Protein AF-A0A2Z4MDK4-F1 (afdb_monomer_lite)

Secondary structure (DSSP, 8-state):
-EEEEEEEEEEEEEETTEEEEEEEEEEEETTEEEEEEEEEEE--TTTGGGGTEEEEEEEEEETTS-EEEEEEEEETTT--EEEEEEEE-GGGGGGTT-EEEEETTEEEE-

Structure (mmCIF, N/CA/C/O backbone):
data_AF-A0A2Z4MDK4-F1
#
_entry.id   AF-A0A2Z4MDK4-F1
#
loop_
_atom_site.group_PDB
_atom_site.id
_atom_site.type_symbol
_atom_site.label_atom_id
_atom_site.label_alt_id
_atom_site.label_comp_id
_atom_site.label_asym_id
_atom_site.label_entity_id
_atom_site.label_seq_id
_atom_site.pdbx_PDB_ins_code
_atom_site.Cartn_x
_atom_site.Cartn_y
_atom_site.Cartn_z
_atom_site.occupancy
_atom_site.B_iso_or_equiv
_atom_site.auth_seq_id
_atom_site.auth_comp_id
_atom_site.auth_asym_id
_atom_site.auth_atom_id
_atom_site.pdbx_PDB_model_num
ATOM 1 N N . MET A 1 1 ? -8.440 8.083 9.958 1.00 94.88 1 MET A N 1
ATOM 2 C CA . MET A 1 1 ? -7.468 7.144 10.558 1.00 94.88 1 MET A CA 1
ATOM 3 C C . MET A 1 1 ? -6.066 7.627 10.213 1.00 94.88 1 MET A C 1
ATOM 5 O O . MET A 1 1 ? -5.807 7.848 9.037 1.00 94.88 1 MET A O 1
ATOM 9 N N . ASN A 1 2 ? -5.204 7.839 11.209 1.00 98.06 2 ASN A N 1
ATOM 10 C CA . ASN A 1 2 ? -3.821 8.286 11.012 1.00 98.06 2 ASN A CA 1
ATOM 11 C C . ASN A 1 2 ? -2.887 7.170 11.477 1.00 98.06 2 ASN A C 1
ATOM 13 O O . ASN A 1 2 ? -2.929 6.797 12.642 1.00 98.06 2 ASN A O 1
ATOM 17 N N . LEU A 1 3 ? -2.094 6.621 10.565 1.00 98.62 3 LEU A N 1
ATOM 18 C CA . LEU A 1 3 ? -1.249 5.455 10.792 1.00 98.62 3 LEU A CA 1
ATOM 19 C C . LEU A 1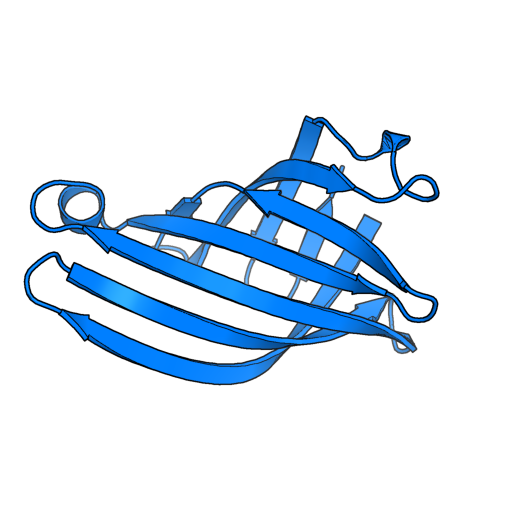 3 ? 0.180 5.724 10.327 1.00 98.62 3 LEU A C 1
ATOM 21 O O . LEU A 1 3 ? 0.415 6.541 9.438 1.00 98.62 3 LEU A O 1
ATOM 25 N N . THR A 1 4 ? 1.121 4.955 10.858 1.00 98.81 4 THR A N 1
ATOM 26 C CA . THR A 1 4 ? 2.522 4.970 10.437 1.00 98.81 4 THR A CA 1
ATOM 27 C C . THR A 1 4 ? 2.907 3.617 9.855 1.00 98.81 4 THR A C 1
ATOM 29 O O . THR A 1 4 ? 2.821 2.589 10.527 1.00 98.81 4 THR A O 1
ATOM 32 N N . LEU A 1 5 ? 3.371 3.608 8.609 1.00 98.62 5 LEU A N 1
ATOM 33 C CA . LEU A 1 5 ? 3.920 2.442 7.929 1.00 98.62 5 LEU A CA 1
ATOM 34 C C . LEU A 1 5 ? 5.421 2.340 8.211 1.00 98.62 5 LEU A C 1
ATOM 36 O O . LEU A 1 5 ? 6.211 3.176 7.778 1.00 98.62 5 LEU A O 1
ATOM 40 N N . ASN A 1 6 ? 5.832 1.280 8.899 1.00 98.62 6 ASN A N 1
ATOM 41 C CA . ASN A 1 6 ? 7.236 0.930 9.079 1.00 98.62 6 ASN A CA 1
ATOM 42 C C . ASN A 1 6 ? 7.607 -0.180 8.088 1.00 98.62 6 ASN A C 1
ATOM 44 O O . ASN A 1 6 ? 7.250 -1.344 8.287 1.00 98.62 6 ASN A O 1
ATOM 48 N N . ARG A 1 7 ? 8.277 0.190 6.993 1.00 98.19 7 ARG A N 1
ATOM 49 C CA . ARG A 1 7 ? 8.710 -0.747 5.948 1.00 98.19 7 ARG A CA 1
ATOM 50 C C . ARG A 1 7 ? 9.874 -1.603 6.438 1.00 98.19 7 ARG A C 1
ATOM 52 O O . ARG A 1 7 ? 10.912 -1.074 6.816 1.00 98.19 7 ARG A O 1
ATOM 59 N N . LEU A 1 8 ? 9.705 -2.919 6.361 1.00 98.50 8 LEU A N 1
ATOM 60 C CA . LEU A 1 8 ? 10.720 -3.902 6.751 1.00 98.50 8 LEU A CA 1
ATOM 61 C C . LEU A 1 8 ? 11.309 -4.650 5.553 1.00 98.50 8 LEU A C 1
ATOM 63 O O . LEU A 1 8 ? 12.418 -5.162 5.646 1.00 98.50 8 LEU A O 1
ATOM 67 N N . SER A 1 9 ? 10.582 -4.712 4.435 1.00 98.19 9 SER A N 1
ATOM 68 C CA . SER A 1 9 ? 11.046 -5.332 3.196 1.00 98.19 9 SER A CA 1
ATOM 69 C C . SER A 1 9 ? 10.623 -4.510 1.981 1.00 98.19 9 SER A C 1
ATOM 71 O O . SER A 1 9 ? 9.529 -3.938 1.960 1.00 98.19 9 SER A O 1
ATOM 73 N N . LEU A 1 10 ? 11.509 -4.458 0.987 1.00 97.69 10 LEU A N 1
ATOM 74 C CA . LEU A 1 10 ? 11.279 -3.919 -0.349 1.00 97.69 10 LEU A CA 1
ATOM 75 C C . LEU A 1 10 ? 12.039 -4.801 -1.344 1.00 97.69 10 LEU A C 1
ATOM 77 O O . LEU A 1 10 ? 13.257 -4.921 -1.245 1.00 97.69 10 LEU A O 1
ATOM 81 N N . THR A 1 11 ? 11.328 -5.403 -2.291 1.00 98.50 11 THR A N 1
ATOM 82 C CA . THR A 1 11 ? 11.913 -6.209 -3.371 1.00 98.50 11 THR A CA 1
ATOM 83 C C . THR A 1 11 ? 11.407 -5.707 -4.713 1.00 98.50 11 THR A C 1
ATOM 85 O O . THR A 1 11 ? 10.197 -5.596 -4.904 1.00 98.50 11 THR A O 1
ATOM 88 N N . ASN A 1 12 ? 12.321 -5.439 -5.643 1.00 98.19 12 ASN A N 1
ATOM 89 C CA . ASN A 1 12 ? 11.982 -5.112 -7.024 1.00 98.19 12 ASN A CA 1
ATOM 90 C C . ASN A 1 12 ? 12.121 -6.366 -7.893 1.00 98.19 12 ASN A C 1
ATOM 92 O O . ASN A 1 12 ? 13.067 -7.133 -7.715 1.00 98.19 12 ASN A O 1
ATOM 96 N N . VAL A 1 13 ? 11.185 -6.563 -8.818 1.00 98.31 13 VAL A N 1
ATOM 97 C CA . VAL A 1 13 ? 11.213 -7.640 -9.811 1.00 98.31 13 VAL A CA 1
ATOM 98 C C . VAL A 1 13 ? 10.900 -7.039 -11.174 1.00 98.31 13 VAL A C 1
ATOM 100 O O . VAL A 1 13 ? 9.780 -6.580 -11.407 1.00 98.31 13 VAL A O 1
ATOM 103 N N . ASP A 1 14 ? 11.890 -7.052 -12.059 1.00 98.12 14 ASP A N 1
ATOM 104 C CA . ASP A 1 14 ? 11.742 -6.621 -13.446 1.00 98.12 14 ASP A CA 1
ATOM 105 C C . ASP A 1 14 ? 11.172 -7.761 -14.301 1.00 98.12 14 ASP A C 1
ATOM 107 O O . ASP A 1 14 ? 11.566 -8.922 -14.163 1.00 98.12 14 ASP A O 1
ATOM 111 N N . ASP A 1 15 ? 10.253 -7.434 -15.207 1.00 97.06 15 ASP A N 1
ATOM 112 C CA . ASP A 1 15 ? 9.790 -8.332 -16.263 1.00 97.06 15 ASP A CA 1
ATOM 113 C C . ASP A 1 15 ? 9.651 -7.583 -17.597 1.00 97.06 15 ASP A C 1
ATOM 115 O O . ASP A 1 15 ? 9.880 -6.379 -17.691 1.00 97.06 15 ASP A O 1
ATOM 119 N N . SER A 1 16 ? 9.272 -8.295 -18.661 1.00 97.44 16 SER A N 1
ATOM 120 C CA . SER A 1 16 ? 9.195 -7.726 -20.014 1.00 97.44 16 SER A CA 1
ATOM 121 C C . SER A 1 16 ? 8.169 -6.599 -20.182 1.00 97.44 16 SER A C 1
ATOM 123 O O . SER A 1 16 ? 8.160 -5.938 -21.217 1.00 97.44 16 SER A O 1
ATOM 125 N N . ALA A 1 17 ? 7.259 -6.416 -19.226 1.00 97.19 17 ALA A N 1
ATOM 126 C CA . ALA A 1 17 ? 6.210 -5.408 -19.273 1.00 97.19 17 ALA A CA 1
ATOM 127 C C . ALA A 1 17 ? 6.444 -4.240 -18.294 1.00 97.19 17 ALA A C 1
ATOM 129 O O . ALA A 1 17 ? 5.671 -3.280 -18.331 1.00 97.19 17 ALA A O 1
ATOM 130 N N . GLY A 1 18 ? 7.462 -4.297 -17.430 1.00 97.00 18 GLY A N 1
ATOM 131 C CA . GLY A 1 18 ? 7.811 -3.229 -16.491 1.00 97.00 18 GLY A CA 1
ATOM 132 C C . GLY A 1 18 ? 8.368 -3.753 -15.167 1.00 97.00 18 GLY A C 1
ATOM 133 O O . GLY A 1 18 ? 8.941 -4.838 -15.109 1.00 97.00 18 GLY A O 1
ATOM 134 N N . VAL A 1 19 ? 8.179 -2.989 -14.086 1.00 97.81 19 VAL A N 1
ATOM 135 C CA . VAL A 1 19 ? 8.765 -3.291 -12.769 1.00 97.81 19 VAL A CA 1
ATOM 136 C C . VAL A 1 19 ? 7.678 -3.496 -11.725 1.00 97.81 19 VAL A C 1
ATOM 138 O O . VAL A 1 19 ? 6.832 -2.626 -11.504 1.00 97.81 19 VAL A O 1
ATOM 141 N N . TRP A 1 20 ? 7.714 -4.635 -11.037 1.00 98.25 20 TRP A N 1
ATOM 142 C CA . TRP A 1 20 ? 6.997 -4.824 -9.778 1.00 98.25 20 TRP A CA 1
ATOM 143 C C . TRP A 1 20 ? 7.858 -4.379 -8.597 1.00 98.25 20 TRP A C 1
ATOM 145 O O . TRP A 1 20 ? 9.035 -4.723 -8.519 1.00 98.25 20 TRP A O 1
ATOM 155 N N . GLN A 1 21 ? 7.255 -3.692 -7.629 1.00 98.06 21 GLN A N 1
ATOM 156 C CA . GLN A 1 21 ? 7.831 -3.505 -6.300 1.00 98.06 21 GLN A CA 1
ATOM 157 C C . GLN A 1 21 ? 6.914 -4.127 -5.256 1.00 98.06 21 GLN A C 1
ATOM 159 O O . GLN A 1 21 ? 5.734 -3.785 -5.174 1.00 98.06 21 GLN A O 1
ATOM 164 N N . TYR A 1 22 ? 7.473 -5.009 -4.439 1.00 98.56 22 TYR A N 1
ATOM 165 C CA . TYR A 1 22 ? 6.796 -5.663 -3.329 1.00 98.56 22 TYR A CA 1
ATOM 166 C C . TYR A 1 22 ? 7.325 -5.090 -2.021 1.00 98.56 22 TYR A C 1
ATOM 168 O O . TYR A 1 22 ? 8.518 -5.170 -1.733 1.00 98.56 22 TYR A O 1
ATOM 176 N N . GLU A 1 23 ? 6.435 -4.509 -1.227 1.00 98.12 23 GLU A N 1
ATOM 177 C CA . GLU A 1 23 ? 6.739 -3.929 0.075 1.00 98.12 23 GLU A CA 1
ATOM 178 C C . GLU A 1 23 ? 5.979 -4.663 1.176 1.00 98.12 23 GLU A C 1
ATOM 180 O O . GLU A 1 23 ? 4.818 -5.040 1.013 1.00 98.12 23 GLU A O 1
ATOM 185 N N . GLY A 1 24 ? 6.626 -4.823 2.326 1.00 98.56 24 GLY A N 1
ATOM 186 C CA . GLY A 1 24 ? 6.012 -5.412 3.507 1.00 98.56 24 GLY A CA 1
ATOM 187 C C . GLY A 1 24 ? 6.513 -4.755 4.781 1.00 98.56 24 GLY A C 1
ATOM 188 O O . GLY A 1 24 ? 7.657 -4.292 4.861 1.00 98.56 24 GLY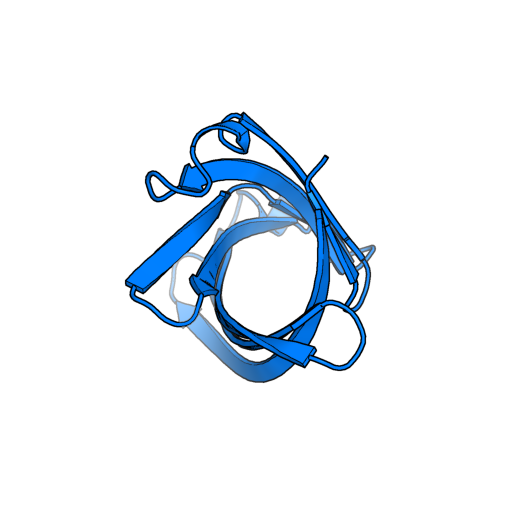 A O 1
ATOM 189 N N . GLY A 1 25 ? 5.662 -4.709 5.798 1.00 98.62 25 GLY A N 1
ATOM 190 C CA . GLY A 1 25 ? 6.043 -4.089 7.055 1.00 98.62 25 GLY A CA 1
ATOM 191 C C . GLY A 1 25 ? 4.958 -4.082 8.116 1.00 98.62 25 GLY A C 1
ATOM 192 O O . GLY A 1 25 ? 3.971 -4.813 8.047 1.00 98.62 25 GLY A O 1
ATOM 193 N N . LYS A 1 26 ? 5.181 -3.236 9.117 1.00 98.75 26 LYS A N 1
ATOM 194 C CA . LYS A 1 26 ? 4.297 -3.040 10.266 1.00 98.75 26 LYS A CA 1
ATOM 195 C C . LYS A 1 26 ? 3.539 -1.726 10.136 1.00 98.75 26 LYS A C 1
ATOM 197 O O . LYS A 1 26 ? 4.012 -0.790 9.496 1.00 98.75 26 LYS A O 1
ATOM 202 N N . VAL A 1 27 ? 2.387 -1.659 10.782 1.00 98.75 27 VAL A N 1
ATOM 203 C CA . VAL A 1 27 ? 1.495 -0.501 10.813 1.00 98.75 27 VAL A CA 1
ATOM 204 C C . VAL A 1 27 ? 1.278 -0.109 12.264 1.00 98.75 27 VAL A C 1
ATOM 206 O O . VAL A 1 27 ? 0.915 -0.953 13.086 1.00 98.75 27 VAL A O 1
ATOM 209 N N . PHE A 1 28 ? 1.478 1.163 12.573 1.00 98.75 28 PHE A N 1
ATOM 210 C CA . PHE A 1 28 ? 1.330 1.691 13.920 1.00 98.75 28 PHE A CA 1
ATOM 211 C C . PHE A 1 28 ? 0.227 2.742 13.994 1.00 98.75 28 PHE A C 1
ATOM 213 O O . PHE A 1 28 ? 0.089 3.548 13.077 1.00 98.75 28 PHE A O 1
ATOM 220 N N . ASP A 1 29 ? -0.511 2.746 15.099 1.00 97.88 29 ASP A N 1
ATOM 221 C CA . ASP A 1 29 ? -1.337 3.871 15.541 1.00 97.88 29 ASP A CA 1
ATOM 222 C C . ASP A 1 29 ? -0.668 4.478 16.783 1.00 97.88 29 ASP A C 1
ATOM 224 O O . ASP A 1 29 ? -0.578 3.847 17.844 1.00 97.88 29 ASP A O 1
ATOM 228 N N . GLY A 1 30 ? -0.061 5.654 16.612 1.00 96.75 30 GLY A N 1
ATOM 229 C CA . GLY A 1 30 ? 0.924 6.175 17.558 1.00 96.75 30 GLY A CA 1
ATOM 230 C C . GLY A 1 30 ? 2.088 5.193 17.742 1.00 96.75 30 GLY A C 1
ATOM 231 O O . GLY A 1 30 ? 2.789 4.866 16.786 1.00 96.75 30 GLY A O 1
ATOM 232 N N . ASN A 1 31 ? 2.279 4.703 18.970 1.00 96.88 31 ASN A N 1
ATOM 233 C CA . ASN A 1 31 ? 3.320 3.723 19.311 1.00 96.88 31 ASN A CA 1
ATOM 234 C C . ASN A 1 31 ? 2.817 2.269 19.307 1.00 96.88 31 ASN A C 1
ATOM 236 O O . ASN A 1 31 ? 3.600 1.346 19.533 1.00 96.88 31 ASN A O 1
ATOM 240 N N . ASN A 1 32 ? 1.525 2.046 19.062 1.00 97.94 32 ASN A N 1
ATOM 241 C CA . ASN A 1 32 ? 0.926 0.719 19.118 1.00 97.94 32 ASN A CA 1
ATOM 242 C C . ASN A 1 32 ? 1.018 0.049 17.750 1.00 97.94 32 ASN A C 1
ATOM 244 O O . ASN A 1 32 ? 0.504 0.575 16.768 1.00 97.94 32 ASN A O 1
ATOM 248 N N . HIS A 1 33 ? 1.647 -1.124 17.674 1.00 98.31 33 HIS A N 1
ATOM 249 C CA . HIS A 1 33 ? 1.594 -1.964 16.475 1.00 98.31 33 HIS A CA 1
ATOM 250 C C . HIS A 1 33 ? 0.175 -2.534 16.362 1.00 98.31 33 HIS A C 1
ATOM 252 O O . HIS A 1 33 ? -0.258 -3.240 17.266 1.00 98.31 33 HIS A O 1
ATOM 258 N N . VAL A 1 34 ? -0.553 -2.207 15.290 1.00 98.12 34 VAL A N 1
ATOM 259 C CA . VAL A 1 34 ? -1.977 -2.578 15.121 1.00 98.12 34 VAL A CA 1
ATOM 260 C C . VAL A 1 34 ? -2.239 -3.498 13.928 1.00 98.12 34 VAL A C 1
ATOM 262 O O . VAL A 1 34 ? -3.247 -4.202 13.897 1.00 98.12 34 VAL A O 1
ATOM 265 N N . ALA A 1 35 ? -1.344 -3.498 12.938 1.00 98.56 35 ALA A N 1
ATOM 266 C CA . ALA A 1 35 ? -1.472 -4.317 11.740 1.00 98.56 35 ALA A CA 1
ATOM 267 C C . ALA A 1 35 ? -0.104 -4.609 11.112 1.00 98.56 35 ALA A C 1
ATOM 269 O O . ALA A 1 35 ? 0.889 -3.929 11.376 1.00 98.56 35 ALA A O 1
ATOM 270 N N . ASN A 1 36 ? -0.051 -5.600 10.231 1.00 98.69 36 ASN A N 1
ATOM 271 C CA . ASN A 1 36 ? 0.996 -5.676 9.213 1.00 98.69 36 ASN A CA 1
ATOM 272 C C . ASN A 1 36 ? 0.441 -5.148 7.890 1.00 98.69 36 ASN A C 1
ATOM 274 O O . ASN A 1 36 ? -0.772 -5.047 7.727 1.00 98.69 36 ASN A O 1
ATOM 278 N N . TYR A 1 37 ? 1.304 -4.816 6.938 1.00 98.75 37 TYR A N 1
ATOM 279 C CA . TYR A 1 37 ? 0.858 -4.489 5.589 1.00 98.75 37 TYR A CA 1
ATOM 280 C C . TYR A 1 37 ? 1.672 -5.222 4.533 1.00 98.75 37 TYR A C 1
ATOM 282 O O . TYR A 1 37 ? 2.851 -5.527 4.736 1.00 98.75 37 TYR A O 1
ATOM 290 N N . ALA A 1 38 ? 1.025 -5.454 3.396 1.00 98.69 38 ALA A N 1
AT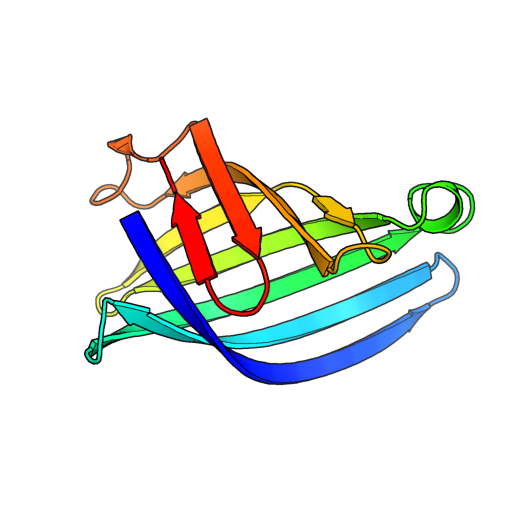OM 291 C CA . ALA A 1 38 ? 1.669 -5.813 2.144 1.00 98.69 38 ALA A CA 1
ATOM 292 C C . ALA A 1 38 ? 1.246 -4.810 1.073 1.00 98.69 38 ALA A C 1
ATOM 294 O O . ALA A 1 38 ? 0.095 -4.369 1.035 1.00 98.69 38 ALA A O 1
ATOM 295 N N . SER A 1 39 ? 2.184 -4.433 0.218 1.00 98.69 39 SER A N 1
ATOM 296 C CA . SER A 1 39 ? 1.980 -3.448 -0.830 1.00 98.69 39 SER A CA 1
ATOM 297 C C . SER A 1 39 ? 2.647 -3.907 -2.112 1.00 98.69 39 SER A C 1
ATOM 299 O O . SER A 1 39 ? 3.739 -4.471 -2.100 1.00 98.69 39 SER A O 1
ATOM 301 N N . THR A 1 40 ? 1.957 -3.679 -3.219 1.00 98.56 40 THR A N 1
ATOM 302 C CA . THR A 1 40 ? 2.447 -3.942 -4.565 1.00 98.56 40 THR A CA 1
ATOM 303 C C . THR A 1 40 ? 2.351 -2.664 -5.366 1.00 98.56 40 THR A C 1
ATOM 305 O O . THR A 1 40 ? 1.315 -1.991 -5.368 1.00 98.56 40 THR A O 1
ATOM 308 N N . LYS A 1 41 ? 3.446 -2.329 -6.039 1.00 98.38 41 LYS A N 1
ATOM 309 C CA . LYS A 1 41 ? 3.494 -1.251 -7.016 1.00 98.38 41 LYS A CA 1
ATOM 310 C C . LYS A 1 41 ? 3.896 -1.819 -8.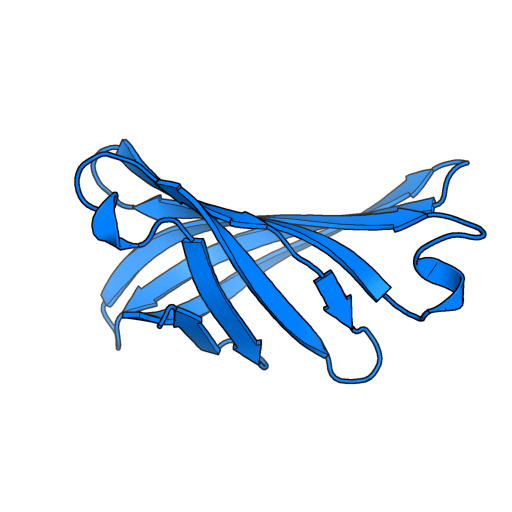357 1.00 98.38 41 LYS A C 1
ATOM 312 O O . LYS A 1 41 ? 4.730 -2.719 -8.414 1.00 98.38 41 LYS A O 1
ATOM 317 N N . ARG A 1 42 ? 3.316 -1.286 -9.425 1.00 98.00 42 ARG A N 1
ATOM 318 C CA . ARG A 1 42 ? 3.630 -1.719 -10.783 1.00 98.00 42 ARG A CA 1
ATOM 319 C C . ARG A 1 42 ? 3.839 -0.537 -11.701 1.00 98.00 42 ARG A C 1
ATOM 321 O O . ARG A 1 42 ? 2.908 0.245 -11.906 1.00 98.00 42 ARG A O 1
ATOM 328 N N . THR A 1 43 ? 5.029 -0.459 -12.286 1.00 98.00 43 THR A N 1
ATOM 329 C CA . THR A 1 43 ? 5.244 0.332 -13.493 1.00 98.00 43 THR A CA 1
ATOM 330 C C . THR A 1 43 ? 4.958 -0.504 -14.728 1.00 98.00 43 THR A C 1
ATOM 332 O O . THR A 1 43 ? 5.249 -1.698 -14.759 1.00 98.00 43 THR A O 1
ATOM 335 N N . VAL A 1 44 ? 4.361 0.105 -15.748 1.00 97.75 44 VAL A N 1
ATOM 336 C CA . VAL A 1 44 ? 4.147 -0.541 -17.048 1.00 97.75 44 VAL A CA 1
ATOM 337 C C . VAL A 1 44 ? 4.794 0.309 -18.130 1.00 97.75 44 VAL A C 1
ATOM 339 O O . VAL A 1 44 ? 4.538 1.518 -18.188 1.00 97.75 44 VAL A O 1
ATOM 342 N N . HIS A 1 45 ? 5.606 -0.324 -18.980 1.00 95.88 45 HIS A N 1
ATOM 343 C CA . HIS A 1 45 ? 6.234 0.337 -20.121 1.00 95.88 45 HIS A CA 1
ATOM 344 C C . HIS A 1 45 ? 5.187 0.989 -21.017 1.00 95.88 45 HIS A C 1
ATOM 346 O O . HIS A 1 45 ? 4.129 0.413 -21.265 1.00 95.88 45 HIS A O 1
ATOM 352 N N . GLN A 1 46 ? 5.478 2.201 -21.497 1.00 93.06 46 GLN A N 1
ATOM 353 C CA . GLN A 1 46 ? 4.548 3.014 -22.303 1.00 93.06 46 GLN A CA 1
ATOM 354 C C . GLN A 1 46 ? 3.206 3.338 -21.605 1.00 93.06 46 GLN A C 1
ATOM 356 O O . GLN A 1 46 ? 2.301 3.884 -22.230 1.00 93.06 46 GLN A O 1
ATOM 361 N N . GLY A 1 47 ? 3.073 3.023 -20.314 1.00 94.88 47 GLY A N 1
ATOM 362 C CA . GLY A 1 47 ? 1.914 3.321 -19.482 1.00 94.88 47 GLY A CA 1
ATOM 363 C C . GLY A 1 47 ? 2.313 4.230 -18.329 1.00 94.88 47 GLY A C 1
ATOM 364 O O . GLY A 1 47 ? 2.647 5.398 -18.523 1.00 94.88 47 GLY A O 1
ATOM 365 N N . THR A 1 48 ? 2.292 3.693 -17.111 1.00 95.38 48 THR A N 1
ATOM 366 C CA . THR A 1 48 ? 2.561 4.484 -15.902 1.00 95.38 48 THR A CA 1
ATOM 367 C C . THR A 1 48 ? 4.004 5.006 -15.843 1.00 95.38 48 THR A C 1
ATOM 369 O O . THR A 1 48 ? 4.236 6.073 -15.278 1.00 95.38 48 THR A O 1
ATOM 372 N N . GLU A 1 49 ? 4.960 4.315 -16.481 1.00 91.88 49 GLU A N 1
ATOM 373 C CA . GLU A 1 49 ? 6.360 4.753 -16.580 1.00 91.88 49 GLU A CA 1
ATOM 374 C C . GLU A 1 49 ? 6.482 6.131 -17.246 1.00 91.88 49 GLU A C 1
ATOM 376 O O . GLU A 1 49 ? 7.185 6.998 -16.735 1.00 91.88 49 GLU A O 1
ATOM 381 N N . ALA A 1 50 ? 5.729 6.376 -18.325 1.00 92.56 50 ALA A N 1
ATOM 382 C CA . ALA A 1 50 ? 5.747 7.654 -19.041 1.00 92.56 50 ALA A CA 1
ATOM 383 C C . ALA A 1 50 ? 5.255 8.834 -18.180 1.00 92.56 50 ALA A C 1
ATOM 385 O O . ALA A 1 50 ? 5.532 9.989 -18.491 1.00 92.56 50 ALA A O 1
ATOM 386 N N . GLN A 1 51 ? 4.530 8.543 -17.097 1.00 93.25 51 GLN A N 1
ATOM 387 C CA . GLN A 1 51 ? 4.042 9.528 -16.133 1.00 93.25 51 GLN A CA 1
ATOM 388 C C . GLN A 1 51 ? 4.887 9.571 -14.854 1.00 93.25 51 GLN A C 1
ATOM 390 O O . GLN A 1 51 ? 4.543 10.306 -13.934 1.00 93.25 51 GLN A O 1
ATOM 395 N N . ASN A 1 52 ? 5.963 8.780 -14.768 1.00 94.19 52 ASN A N 1
ATOM 396 C CA . ASN A 1 52 ? 6.726 8.564 -13.541 1.00 94.19 52 ASN A CA 1
ATOM 397 C C . ASN A 1 52 ? 5.828 8.139 -12.360 1.00 94.19 52 ASN A C 1
ATOM 399 O O . ASN A 1 52 ? 5.993 8.591 -11.223 1.00 94.19 52 ASN A O 1
ATOM 403 N N . THR A 1 53 ? 4.854 7.264 -12.638 1.00 97.12 53 THR A N 1
ATOM 404 C CA . THR A 1 53 ? 3.936 6.716 -11.634 1.00 97.12 53 THR A CA 1
ATOM 405 C C . THR A 1 53 ? 3.903 5.190 -11.646 1.00 97.12 53 THR A C 1
ATOM 407 O O . THR A 1 53 ? 4.356 4.526 -12.584 1.00 97.12 53 THR A O 1
ATOM 410 N N . ALA A 1 54 ? 3.336 4.611 -10.593 1.00 98.19 54 ALA A N 1
ATOM 411 C CA . ALA A 1 54 ? 3.002 3.196 -10.524 1.00 98.19 54 ALA A CA 1
ATOM 412 C C . ALA A 1 54 ? 1.556 2.996 -10.07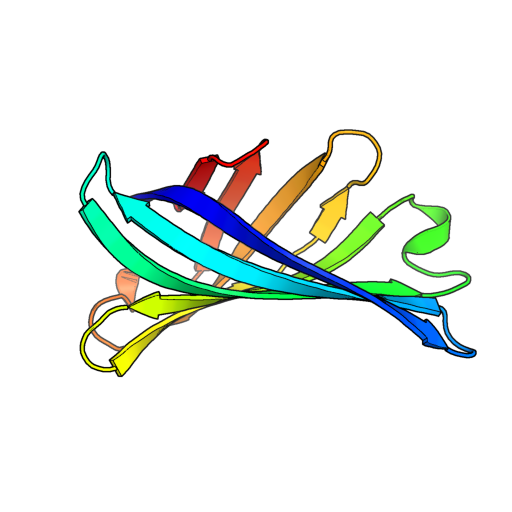3 1.00 98.19 54 ALA A C 1
ATOM 414 O O . ALA A 1 54 ? 1.041 3.750 -9.242 1.00 98.19 54 ALA A O 1
ATOM 415 N N . MET A 1 55 ? 0.928 1.932 -10.575 1.00 98.44 55 MET A N 1
ATOM 416 C CA . MET A 1 55 ? -0.278 1.384 -9.952 1.00 98.44 55 MET A CA 1
ATOM 417 C C . MET A 1 55 ? 0.076 0.933 -8.538 1.00 98.44 55 MET A C 1
ATOM 419 O O . MET A 1 55 ? 1.162 0.395 -8.342 1.00 98.44 55 MET A O 1
ATOM 423 N N . LEU A 1 56 ? -0.821 1.118 -7.576 1.00 98.56 56 LEU A N 1
ATOM 424 C CA . LEU A 1 56 ? -0.601 0.767 -6.177 1.00 98.56 56 LEU A CA 1
ATOM 425 C C . LEU A 1 56 ? -1.780 -0.039 -5.636 1.00 98.56 56 LEU A C 1
ATOM 427 O O . LEU A 1 56 ? -2.931 0.384 -5.739 1.00 98.56 56 LEU A O 1
ATOM 431 N N . THR A 1 57 ? -1.472 -1.157 -4.984 1.00 98.88 57 THR A N 1
ATOM 432 C CA . THR A 1 57 ? -2.385 -1.849 -4.069 1.00 98.88 57 THR A CA 1
ATOM 433 C C . THR A 1 57 ? -1.677 -2.060 -2.740 1.00 98.88 57 THR A C 1
ATOM 435 O O . THR A 1 57 ? -0.615 -2.673 -2.709 1.00 98.88 57 THR A O 1
ATOM 438 N N . LEU A 1 58 ? -2.267 -1.588 -1.643 1.00 98.81 58 LEU A N 1
ATOM 439 C CA . LEU A 1 58 ? -1.746 -1.741 -0.285 1.00 98.81 58 LEU A CA 1
ATOM 440 C C . LEU A 1 58 ? -2.841 -2.313 0.613 1.00 98.81 58 LEU A C 1
ATOM 442 O O . LEU A 1 58 ? -3.917 -1.738 0.706 1.00 98.81 58 LEU A O 1
ATOM 446 N N . THR A 1 59 ? -2.584 -3.436 1.279 1.00 98.81 59 THR A N 1
ATOM 447 C CA . THR A 1 59 ? -3.533 -4.038 2.226 1.00 98.81 59 THR A CA 1
ATOM 448 C C . THR A 1 59 ? -2.963 -4.011 3.634 1.00 98.81 59 THR A C 1
ATOM 450 O O . THR A 1 59 ? -1.847 -4.476 3.863 1.00 98.81 59 THR A O 1
ATOM 453 N N . LEU A 1 60 ? -3.742 -3.467 4.567 1.00 98.75 60 LEU A N 1
ATOM 454 C CA . LEU A 1 60 ? -3.511 -3.525 6.004 1.00 98.75 60 LEU A CA 1
ATOM 455 C C . LEU A 1 60 ? -4.193 -4.781 6.552 1.00 98.75 60 LEU A C 1
ATOM 457 O O . LEU A 1 60 ? -5.390 -4.962 6.343 1.00 98.75 60 LEU A O 1
ATOM 461 N N . PHE A 1 61 ? -3.446 -5.616 7.264 1.00 98.56 61 PHE A N 1
ATOM 462 C CA . PHE A 1 61 ? -3.918 -6.821 7.943 1.00 98.56 61 PHE A CA 1
ATOM 463 C C . PHE A 1 61 ? -3.893 -6.568 9.449 1.00 98.56 61 PHE A C 1
ATOM 465 O O . PHE A 1 61 ? -2.852 -6.732 10.097 1.00 98.56 61 PHE A O 1
ATOM 472 N N . PHE A 1 62 ? -5.017 -6.100 9.986 1.00 98.12 62 PHE A N 1
ATOM 473 C CA . PHE A 1 62 ? -5.174 -5.835 11.411 1.00 98.12 62 PHE A CA 1
ATOM 474 C C . PHE A 1 62 ? -5.189 -7.147 12.194 1.00 98.12 62 PHE A C 1
ATOM 476 O O . PHE A 1 62 ? -5.610 -8.198 11.699 1.00 98.12 62 PHE A O 1
ATOM 483 N N . PHE A 1 63 ? -4.701 -7.105 13.433 1.00 94.38 63 PHE A N 1
ATOM 484 C CA . PHE A 1 63 ? -4.782 -8.270 14.310 1.00 94.38 63 PHE A CA 1
ATOM 485 C C . PHE A 1 63 ? -6.251 -8.652 14.539 1.00 94.38 63 PHE A C 1
ATOM 487 O O . PHE A 1 63 ? -7.074 -7.787 14.821 1.00 94.38 63 PHE A O 1
ATOM 494 N N . GLY A 1 64 ? -6.579 -9.942 14.405 1.00 87.75 64 GLY A N 1
ATOM 495 C CA . GLY A 1 64 ? -7.966 -10.423 14.485 1.00 87.75 64 GLY A CA 1
ATOM 496 C C . GLY A 1 64 ? -8.671 -10.653 13.141 1.00 87.75 64 GLY A C 1
ATOM 497 O O . GLY A 1 64 ? -9.888 -10.763 13.137 1.00 87.75 64 GLY A O 1
ATOM 498 N N . LEU A 1 65 ? -7.927 -10.787 12.031 1.00 90.00 65 LEU A N 1
ATOM 499 C CA . LEU A 1 65 ? -8.433 -11.120 10.679 1.00 90.00 65 LEU A CA 1
ATOM 500 C C . LEU A 1 65 ? -9.265 -10.023 9.986 1.00 90.00 65 LEU A C 1
ATOM 502 O O . LEU A 1 65 ? -9.928 -10.292 8.986 1.00 90.00 65 LEU A O 1
ATOM 506 N N . GLU A 1 66 ? -9.184 -8.779 10.451 1.00 97.69 66 GLU A N 1
ATOM 507 C CA . GLU A 1 66 ? -9.791 -7.632 9.771 1.00 97.69 66 GLU A CA 1
ATOM 508 C C . GLU A 1 66 ? -8.788 -6.982 8.804 1.00 97.69 66 GLU A C 1
ATOM 510 O O . GLU A 1 66 ? -7.583 -6.931 9.072 1.00 97.69 66 GLU A O 1
ATOM 515 N N . ASN A 1 67 ? -9.260 -6.455 7.672 1.00 98.50 67 ASN A N 1
ATOM 516 C CA . ASN A 1 67 ? -8.392 -5.824 6.683 1.00 98.50 67 ASN A CA 1
ATOM 517 C C . ASN A 1 67 ? -8.984 -4.563 6.049 1.00 98.50 67 ASN A C 1
ATOM 519 O O . ASN A 1 67 ? -10.196 -4.357 6.011 1.00 98.50 67 ASN A O 1
ATOM 523 N N . ILE A 1 68 ? -8.090 -3.737 5.507 1.00 98.75 68 ILE A N 1
ATOM 524 C CA . ILE A 1 68 ? -8.407 -2.609 4.626 1.00 98.75 68 ILE A CA 1
ATOM 525 C C . ILE A 1 68 ? -7.488 -2.705 3.413 1.00 98.75 68 ILE A C 1
ATOM 527 O O . ILE A 1 68 ? -6.269 -2.732 3.572 1.00 98.75 68 ILE A O 1
ATOM 531 N N . THR A 1 69 ? -8.053 -2.713 2.210 1.00 98.88 69 THR A N 1
ATOM 532 C CA . THR A 1 69 ? -7.310 -2.644 0.949 1.00 98.88 69 THR A CA 1
ATOM 533 C C . THR A 1 69 ? -7.470 -1.262 0.333 1.00 98.88 69 THR A C 1
ATOM 535 O O . THR A 1 69 ? -8.573 -0.780 0.075 1.00 98.88 69 THR A O 1
ATOM 538 N N . LEU A 1 70 ? -6.338 -0.621 0.083 1.00 98.81 70 LEU A N 1
ATOM 539 C CA . LEU A 1 70 ? -6.190 0.672 -0.560 1.00 98.81 70 LEU A CA 1
ATOM 540 C C . LEU A 1 70 ? -5.724 0.454 -1.998 1.00 98.81 70 LEU A C 1
ATOM 542 O O . LEU A 1 70 ? -4.789 -0.314 -2.234 1.00 98.81 70 LEU A O 1
ATOM 546 N N . GLN A 1 71 ? -6.354 1.137 -2.950 1.00 98.81 71 GLN A N 1
ATOM 547 C CA . GLN A 1 71 ? -5.941 1.125 -4.353 1.00 98.81 71 GLN A CA 1
ATOM 548 C C . GLN A 1 71 ? -5.793 2.545 -4.881 1.00 98.81 71 GLN A C 1
ATOM 550 O O . GLN A 1 71 ? -6.577 3.433 -4.539 1.00 98.81 71 GLN A O 1
ATOM 555 N N . GLY A 1 72 ? -4.779 2.758 -5.716 1.00 98.44 72 GLY A N 1
ATOM 556 C CA . GLY A 1 72 ? -4.506 4.068 -6.288 1.00 98.44 72 GLY A CA 1
ATOM 557 C C . GLY A 1 72 ? -3.183 4.132 -7.034 1.00 98.44 72 GLY A C 1
ATOM 558 O O . GLY A 1 72 ? -2.818 3.190 -7.739 1.00 98.44 72 GLY A O 1
ATOM 559 N N . SER A 1 73 ? -2.467 5.243 -6.879 1.00 98.19 73 SER A N 1
ATOM 560 C CA . SER A 1 73 ? -1.207 5.508 -7.569 1.00 98.19 73 SER A CA 1
ATOM 561 C C . SER A 1 73 ? -0.088 5.926 -6.620 1.00 98.19 73 SER A C 1
ATOM 563 O O . SER A 1 73 ? -0.316 6.500 -5.551 1.00 98.19 73 SER A O 1
ATOM 565 N N . HIS A 1 74 ? 1.140 5.638 -7.038 1.00 98.19 74 HIS A N 1
ATOM 566 C CA . HIS A 1 74 ? 2.371 6.156 -6.454 1.00 98.19 74 HIS A CA 1
ATOM 567 C C . HIS A 1 74 ? 3.052 7.087 -7.457 1.00 98.19 74 HIS A C 1
ATOM 569 O O . HIS A 1 74 ? 3.258 6.684 -8.598 1.00 98.19 74 HIS A O 1
ATOM 575 N N . ASP A 1 75 ? 3.405 8.299 -7.037 1.00 97.12 75 ASP A N 1
ATOM 576 C CA . ASP A 1 75 ? 4.254 9.217 -7.802 1.00 97.12 75 ASP A CA 1
ATOM 577 C C . ASP A 1 75 ? 5.703 9.086 -7.324 1.00 97.12 75 ASP A C 1
ATOM 579 O O . ASP A 1 75 ? 6.002 9.346 -6.154 1.00 97.12 75 ASP A O 1
ATOM 583 N N . PHE A 1 76 ? 6.607 8.707 -8.227 1.00 93.75 76 PHE A N 1
ATOM 584 C CA . PHE A 1 76 ? 8.023 8.547 -7.894 1.00 93.75 76 PHE A CA 1
ATOM 585 C C . PHE A 1 76 ? 8.741 9.887 -7.694 1.00 93.75 76 PHE A C 1
ATOM 587 O O . PHE A 1 76 ? 9.792 9.919 -7.060 1.00 93.75 76 PHE A O 1
ATOM 594 N N . SER A 1 77 ? 8.181 10.994 -8.191 1.00 94.69 77 SER A N 1
ATOM 595 C CA . SER A 1 77 ? 8.796 12.324 -8.092 1.00 94.69 77 SER A CA 1
ATOM 596 C C . SER A 1 77 ? 8.728 12.865 -6.663 1.00 94.69 77 SER A C 1
ATOM 598 O O . SER A 1 77 ? 9.708 13.391 -6.140 1.00 94.69 77 SER A O 1
ATOM 600 N N . SER A 1 78 ? 7.568 12.724 -6.015 1.00 95.25 78 SER A N 1
ATOM 601 C CA . SER A 1 78 ? 7.339 13.169 -4.633 1.00 95.25 78 SER A CA 1
ATOM 602 C C . SER A 1 78 ? 7.388 12.043 -3.598 1.00 95.25 78 SER A C 1
ATOM 604 O O . SER A 1 78 ? 7.414 12.305 -2.395 1.00 95.25 78 SER A O 1
ATOM 606 N N . GLY A 1 79 ? 7.329 10.786 -4.037 1.00 95.12 79 GLY A N 1
ATOM 607 C CA . GLY A 1 79 ? 7.124 9.629 -3.170 1.00 95.12 79 GLY A CA 1
ATOM 608 C C . GLY A 1 79 ? 5.691 9.506 -2.627 1.00 95.12 79 GLY A C 1
ATOM 609 O O . GLY A 1 79 ? 5.396 8.560 -1.889 1.00 95.12 79 GLY A O 1
ATOM 610 N N . LYS A 1 80 ? 4.793 10.439 -2.975 1.00 97.81 80 LYS A N 1
ATOM 611 C CA . LYS A 1 80 ? 3.406 10.465 -2.507 1.00 97.81 80 LYS A CA 1
ATOM 612 C C . LYS A 1 80 ? 2.628 9.280 -3.074 1.00 97.81 80 LYS A C 1
ATOM 614 O O . LYS A 1 80 ? 2.844 8.845 -4.205 1.00 97.81 80 LYS A O 1
ATOM 619 N N . GLN A 1 81 ? 1.693 8.767 -2.286 1.00 98.44 81 GLN A N 1
ATOM 620 C CA . GLN A 1 81 ? 0.716 7.779 -2.736 1.00 98.44 81 GLN A CA 1
ATOM 621 C C . GLN A 1 81 ? -0.686 8.292 -2.445 1.00 98.44 81 GLN A C 1
ATOM 623 O O . GLN A 1 81 ? -0.912 8.854 -1.373 1.00 98.44 81 GLN A O 1
ATOM 628 N N . ILE A 1 82 ? -1.613 8.120 -3.382 1.00 98.56 82 ILE A N 1
ATOM 629 C CA . ILE A 1 82 ? -3.001 8.577 -3.248 1.00 98.56 82 ILE A CA 1
ATOM 630 C C . ILE A 1 82 ? -3.966 7.555 -3.833 1.00 98.56 82 ILE A C 1
ATOM 632 O O . ILE A 1 82 ? -3.604 6.796 -4.728 1.00 98.56 82 ILE A O 1
ATOM 636 N N . GLY A 1 83 ? -5.210 7.579 -3.369 1.00 98.62 83 GLY A N 1
ATOM 637 C CA . GLY A 1 83 ? -6.281 6.743 -3.897 1.00 98.62 83 GLY A CA 1
ATOM 638 C C . GLY A 1 83 ? -7.424 6.636 -2.904 1.00 98.62 83 GLY A C 1
ATOM 639 O O . GLY A 1 83 ? -7.666 7.574 -2.143 1.00 98.62 83 GLY A O 1
ATOM 640 N N . SER A 1 84 ? -8.093 5.488 -2.874 1.00 98.75 84 SER A N 1
ATOM 641 C CA . SER A 1 84 ? -9.192 5.230 -1.944 1.00 98.75 84 SER A CA 1
ATOM 642 C C . SER A 1 84 ? -9.139 3.832 -1.336 1.00 98.75 84 SER A C 1
ATOM 644 O O . SER A 1 84 ? -8.471 2.925 -1.839 1.00 98.75 84 SER A O 1
ATOM 646 N N . VAL A 1 85 ? -9.881 3.651 -0.247 1.00 98.81 85 VAL A N 1
ATOM 647 C CA . VAL A 1 85 ? -10.205 2.323 0.282 1.00 98.81 85 VAL A CA 1
ATOM 648 C C . VAL A 1 85 ? -11.120 1.616 -0.721 1.00 98.81 85 VAL A C 1
ATOM 650 O O . VAL A 1 85 ? -12.240 2.063 -0.962 1.00 98.81 85 VAL A O 1
ATOM 653 N N . SER A 1 86 ? -10.634 0.533 -1.321 1.00 98.69 86 SER A N 1
ATOM 654 C CA . SER A 1 86 ? -11.350 -0.256 -2.337 1.00 98.69 86 SER A CA 1
ATOM 655 C C . SER A 1 86 ? -12.119 -1.431 -1.735 1.00 98.69 86 SER A C 1
ATOM 657 O O . SER A 1 86 ? -13.170 -1.803 -2.247 1.00 98.69 86 SER A O 1
ATOM 659 N N . ALA A 1 87 ? -11.626 -1.984 -0.627 1.00 98.69 87 ALA A N 1
ATOM 660 C CA . ALA A 1 87 ? -12.285 -3.046 0.121 1.00 98.69 87 ALA A CA 1
ATOM 661 C C . ALA A 1 87 ? -11.916 -2.959 1.603 1.00 98.69 87 ALA A C 1
ATOM 663 O O . ALA A 1 87 ? -10.830 -2.495 1.956 1.00 98.69 87 ALA A O 1
ATOM 664 N N . ALA A 1 88 ? -12.812 -3.416 2.470 1.00 98.50 88 ALA A N 1
ATOM 665 C CA . ALA A 1 88 ? -12.572 -3.481 3.901 1.00 98.50 88 ALA A CA 1
ATOM 666 C C . ALA A 1 88 ? -13.448 -4.562 4.544 1.00 98.50 88 ALA A C 1
ATOM 668 O O . ALA A 1 88 ? -14.562 -4.813 4.077 1.00 98.50 88 ALA A O 1
ATOM 669 N N . SER A 1 89 ? -12.957 -5.177 5.617 1.00 98.31 89 SER A N 1
ATOM 670 C CA . SER A 1 89 ? -13.759 -6.050 6.477 1.00 98.31 89 SER A CA 1
ATOM 671 C C . SER A 1 89 ? -14.874 -5.265 7.180 1.00 98.31 89 SER A C 1
ATOM 673 O O . SER A 1 89 ? -14.869 -4.030 7.204 1.00 98.31 89 SER A O 1
ATOM 675 N N . SER A 1 90 ? -15.847 -5.971 7.766 1.00 96.94 90 SER A N 1
ATOM 676 C CA . SER A 1 90 ? -17.052 -5.358 8.341 1.00 96.94 90 SER A CA 1
ATOM 677 C C . SER A 1 90 ? -16.763 -4.290 9.394 1.00 96.94 90 SER A C 1
ATOM 679 O O . SER A 1 90 ? -17.470 -3.282 9.424 1.00 96.94 90 SER A O 1
ATOM 681 N N . GLN A 1 91 ? -15.715 -4.451 10.213 1.00 96.56 91 GLN A N 1
ATOM 682 C CA . GLN A 1 91 ? -15.359 -3.454 11.228 1.00 96.56 91 GLN A CA 1
ATOM 683 C C . GLN A 1 91 ? -14.968 -2.101 10.610 1.00 96.56 91 GLN A C 1
ATOM 685 O O . GLN A 1 91 ? -15.142 -1.053 11.232 1.00 96.56 91 GLN A O 1
ATOM 690 N N . PHE A 1 92 ? -14.474 -2.115 9.372 1.00 97.31 92 PHE A N 1
ATOM 691 C CA . PHE A 1 92 ? -13.967 -0.952 8.648 1.00 97.31 92 PHE A CA 1
ATOM 692 C C . PHE A 1 92 ? -14.815 -0.598 7.419 1.00 97.31 92 PHE A C 1
ATOM 694 O O . PHE A 1 92 ? -14.386 0.191 6.577 1.00 97.31 92 PHE A O 1
ATOM 701 N N . ALA A 1 93 ? -16.032 -1.138 7.301 1.00 97.31 93 ALA A N 1
ATOM 702 C CA . ALA A 1 93 ? -16.891 -0.926 6.134 1.00 97.31 93 ALA A CA 1
ATOM 703 C C . ALA A 1 93 ? -17.184 0.564 5.864 1.00 97.31 93 ALA A C 1
ATOM 705 O O . ALA A 1 93 ? -17.278 0.982 4.712 1.00 97.31 93 ALA A O 1
ATOM 706 N N . SER A 1 94 ? -17.249 1.392 6.913 1.00 97.50 94 SER A N 1
ATOM 707 C CA . SER A 1 94 ? -17.437 2.848 6.796 1.00 97.50 94 SER A CA 1
ATOM 708 C C . SER A 1 94 ? -16.239 3.588 6.187 1.00 97.50 94 SER A C 1
ATOM 710 O O . SER A 1 94 ? -16.350 4.768 5.852 1.00 97.50 94 SER A O 1
ATOM 712 N N . SER A 1 95 ? -15.089 2.925 6.044 1.00 98.19 95 SER A N 1
ATOM 713 C CA . SER A 1 95 ? -13.916 3.467 5.363 1.00 98.19 95 SER A CA 1
ATOM 714 C C . SER A 1 95 ? -13.959 3.272 3.848 1.00 98.19 95 SER A C 1
ATOM 716 O O . SER A 1 95 ? -13.207 3.954 3.160 1.00 98.19 95 SER A O 1
ATOM 718 N N . ILE A 1 96 ? -14.808 2.390 3.308 1.00 98.56 96 ILE A N 1
ATOM 719 C CA . ILE A 1 96 ? -14.872 2.120 1.861 1.00 98.56 96 ILE A CA 1
ATOM 720 C C . ILE A 1 96 ? -15.179 3.409 1.085 1.00 98.56 96 ILE A C 1
ATOM 722 O O . ILE A 1 96 ? -16.050 4.190 1.459 1.00 98.56 96 ILE A O 1
ATOM 726 N N . GLY A 1 97 ? -14.430 3.644 0.005 1.00 98.44 97 GLY A N 1
ATOM 727 C CA . GLY A 1 97 ? -14.536 4.836 -0.840 1.00 98.44 97 GLY A CA 1
ATOM 728 C C . GLY A 1 97 ? -13.834 6.077 -0.286 1.00 98.44 97 GLY A C 1
ATOM 729 O O . GLY A 1 97 ? -13.609 7.029 -1.034 1.00 98.44 97 GLY A O 1
ATOM 730 N N . LYS A 1 98 ? -13.422 6.081 0.987 1.00 98.69 98 LYS A N 1
ATOM 731 C CA . LYS A 1 98 ? -12.690 7.214 1.553 1.00 98.69 98 LYS A CA 1
ATOM 732 C C . LYS A 1 98 ? -11.301 7.344 0.945 1.00 98.69 98 LYS A C 1
ATOM 734 O O . LYS A 1 98 ? -10.632 6.344 0.673 1.00 98.69 98 LYS A O 1
ATOM 739 N N . GLN A 1 99 ? -10.860 8.587 0.770 1.00 98.62 99 GLN A N 1
ATOM 740 C CA . GLN A 1 99 ? -9.538 8.887 0.240 1.00 98.62 99 GLN A CA 1
ATOM 741 C C . GLN A 1 99 ? -8.450 8.488 1.240 1.00 98.62 99 GLN A C 1
ATOM 743 O O . GLN A 1 99 ? -8.604 8.680 2.450 1.00 98.62 99 GLN A O 1
ATOM 748 N N . PHE A 1 100 ? -7.325 8.001 0.719 1.00 98.75 100 PHE A N 1
ATOM 749 C CA . PHE A 1 100 ? -6.092 7.896 1.485 1.00 98.75 100 PHE A CA 1
ATOM 750 C C . PHE A 1 100 ? -4.965 8.733 0.880 1.00 98.75 100 PHE A C 1
ATOM 752 O O . PHE A 1 100 ? -4.965 9.082 -0.303 1.00 98.75 100 PHE A O 1
ATOM 759 N N . THR A 1 101 ? -3.972 9.048 1.704 1.00 98.69 101 THR A N 1
ATOM 760 C CA . THR A 1 101 ? -2.682 9.578 1.266 1.00 98.69 101 THR A CA 1
ATOM 761 C C . THR A 1 101 ? -1.566 8.942 2.080 1.00 98.69 101 THR A C 1
ATOM 763 O O . THR A 1 101 ? -1.687 8.834 3.298 1.00 98.69 101 THR A O 1
ATOM 766 N N . VAL A 1 102 ? -0.475 8.558 1.416 1.00 98.44 102 VAL A N 1
ATOM 767 C CA . VAL A 1 102 ? 0.801 8.239 2.067 1.00 98.44 102 VAL A CA 1
ATOM 768 C C . VAL A 1 102 ? 1.830 9.298 1.697 1.00 98.44 102 VAL A C 1
ATOM 770 O O . VAL A 1 102 ? 2.007 9.601 0.515 1.00 98.44 102 VAL A O 1
ATOM 773 N N . LEU A 1 103 ? 2.518 9.843 2.700 1.00 97.56 103 LEU A N 1
ATOM 774 C CA . LEU A 1 103 ? 3.673 10.721 2.522 1.00 97.56 103 LEU A CA 1
ATOM 775 C C . LEU A 1 103 ? 4.773 10.323 3.511 1.00 97.56 103 LEU A C 1
ATOM 777 O O . LEU A 1 103 ? 4.579 10.376 4.728 1.00 97.56 103 LEU A O 1
ATOM 781 N N . GLY A 1 104 ? 5.923 9.896 2.985 1.00 96.06 104 GLY A N 1
ATOM 782 C CA . GLY A 1 104 ? 6.947 9.235 3.792 1.00 96.06 104 GLY A CA 1
ATOM 783 C C . GLY A 1 104 ? 6.389 7.949 4.403 1.00 96.06 104 GLY A C 1
ATOM 784 O O . GLY A 1 104 ? 5.988 7.040 3.681 1.00 96.06 104 GLY A O 1
ATOM 785 N N . THR A 1 105 ? 6.337 7.886 5.731 1.00 97.50 105 THR A N 1
ATOM 786 C CA . THR A 1 105 ? 5.758 6.760 6.481 1.00 97.50 105 THR A CA 1
ATOM 787 C C . THR A 1 105 ? 4.321 7.009 6.936 1.00 97.50 105 THR A C 1
ATOM 789 O O . THR A 1 105 ? 3.675 6.081 7.412 1.00 97.50 105 THR A O 1
ATOM 792 N N . ASN A 1 106 ? 3.793 8.227 6.803 1.00 98.44 106 ASN A N 1
ATOM 793 C CA . ASN A 1 106 ? 2.474 8.572 7.327 1.00 98.44 106 ASN A CA 1
ATOM 794 C C . ASN A 1 106 ? 1.384 8.183 6.331 1.00 98.44 106 ASN A C 1
ATOM 796 O O . ASN A 1 106 ? 1.377 8.691 5.212 1.00 98.44 106 ASN A O 1
ATOM 800 N N . LEU A 1 107 ? 0.453 7.331 6.757 1.00 98.69 107 LEU A N 1
ATOM 801 C CA . LEU A 1 107 ? -0.770 6.969 6.049 1.00 98.69 107 LEU A CA 1
ATOM 802 C C . LEU A 1 107 ? -1.965 7.655 6.717 1.00 98.69 107 LEU A C 1
ATOM 804 O O . LEU A 1 107 ? -2.257 7.422 7.887 1.00 98.69 107 LEU A O 1
ATOM 808 N N . VAL A 1 108 ? -2.699 8.451 5.950 1.00 98.69 108 VAL A N 1
ATOM 809 C CA . VAL A 1 108 ? -3.956 9.068 6.380 1.00 98.69 108 VAL A CA 1
ATOM 810 C C . VAL A 1 108 ? -5.087 8.510 5.533 1.00 98.69 108 VAL A C 1
ATOM 812 O O . VAL A 1 108 ? -5.019 8.590 4.312 1.00 98.69 108 VAL A O 1
ATOM 815 N N . ILE A 1 109 ? -6.127 7.982 6.173 1.00 98.50 109 ILE A N 1
ATOM 816 C CA . ILE A 1 109 ? -7.427 7.665 5.563 1.00 98.50 109 ILE A CA 1
ATOM 817 C C . ILE A 1 109 ? -8.435 8.662 6.141 1.00 98.50 109 ILE A C 1
ATOM 819 O O . ILE A 1 109 ? -8.493 8.807 7.366 1.00 98.50 109 ILE A O 1
ATOM 823 N N . GLN A 1 110 ? -9.183 9.370 5.293 1.00 94.19 110 GLN A N 1
ATOM 824 C CA . GLN A 1 110 ? -10.153 10.398 5.718 1.00 94.19 110 GLN A CA 1
ATOM 825 C C . GLN A 1 110 ? -11.385 9.796 6.429 1.00 94.19 110 GLN A C 1
ATOM 827 O O . GLN A 1 110 ? -11.443 8.566 6.648 1.00 94.19 110 GLN A O 1
#

pLDDT: mean 97.5, std 1.93, range [87.75, 98.88]

Organism: Brevibacillus brevis (NCBI:txid1393)

Foldseek 3Di:
DKKFWDWDDWDWDADPFFIKIWTWG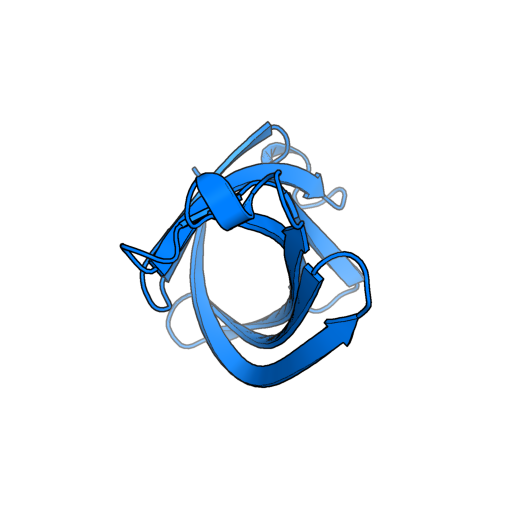FIDDVPDGFWIKIKIWTDGPVPQVVVQKTWIWMKTQGPPRWIWIFTFMAHPVQRKTKGAGCDTDPVCPVRHRFIWMDHDGMIDTD

Radius of gyration: 13.85 Å; chains: 1; bounding box: 29×24×42 Å

Sequence (110 aa):
MNLTLNRLSLTNVDDSAGVWQYEGGKVFDGNNHVANYASTKRTVHQGTEAQNTAMLTLTLFFFGLENITLQGSHDFSSGKQIGSVSAASSQFASSIGKQFTVLGTNLVIQ